Protein AF-A0A2X3K8B1-F1 (afdb_monomer_lite)

Foldseek 3Di:
DDDDDPPPPPFAWAWPDWDQDPVRDIDTDTDGDDPVVCVDVVVDDDDPVPDPDDPPDDPDADWAPWDWDWDDDDPDIDIDIDTDHDPDD

InterPro domains:
  IPR053171 Viral Tip Attachment Protein [PTHR36251] (2-83)
  IPR055383 Tip attachment protein J, Fn3-1 domain [PF24421] (52-84)

pLDDT: mean 70.58, std 13.46, range [41.38, 93.0]

Secondary structure (DSSP, 8-state):
---------S-SEEEEEEEE-TTS-EEEEEEEP-HHHHHHHHH-----TT---STT---PPPPEEEEEEEEEETTEEEEEEEEE--S--

Radius of gyration: 26.07 Å; chains: 1; bounding box: 58×43×54 Å

Structure (mmCIF, N/CA/C/O backbone):
data_AF-A0A2X3K8B1-F1
#
_entry.id   AF-A0A2X3K8B1-F1
#
loop_
_atom_site.group_PDB
_atom_site.id
_atom_site.type_symbol
_atom_site.label_atom_id
_atom_site.label_alt_id
_atom_site.label_comp_id
_atom_site.label_asym_id
_atom_site.label_entity_id
_atom_site.label_seq_id
_atom_site.pdbx_PDB_ins_code
_atom_site.Cartn_x
_atom_site.Cartn_y
_atom_site.Cartn_z
_atom_site.occupancy
_atom_site.B_iso_or_equiv
_atom_site.auth_seq_id
_atom_site.auth_comp_id
_atom_site.auth_asym_id
_atom_site.auth_atom_id
_atom_site.pdbx_PDB_model_num
ATOM 1 N N . MET A 1 1 ? 26.022 27.885 15.631 1.00 44.78 1 MET A N 1
ATOM 2 C CA . MET A 1 1 ? 26.346 26.763 14.723 1.00 44.78 1 MET A CA 1
ATOM 3 C C . MET A 1 1 ? 25.270 25.704 14.908 1.00 44.78 1 MET A C 1
ATOM 5 O O . MET A 1 1 ? 25.219 25.102 15.970 1.00 44.78 1 MET A O 1
ATOM 9 N N . GLY A 1 2 ? 24.334 25.588 13.962 1.00 50.44 2 GLY A N 1
ATOM 10 C CA . GLY A 1 2 ?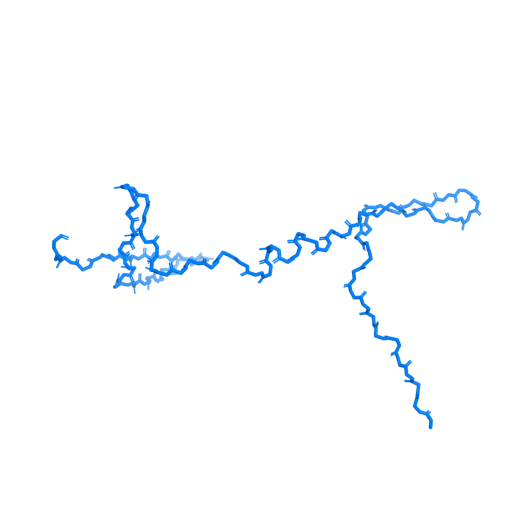 23.190 24.676 14.072 1.00 50.44 2 GLY A CA 1
ATOM 11 C C . GLY A 1 2 ? 23.576 23.244 13.706 1.00 50.44 2 GLY A C 1
ATOM 12 O O . GLY A 1 2 ? 24.228 23.027 12.686 1.00 50.44 2 GLY A O 1
ATOM 13 N N . LEU A 1 3 ? 23.178 22.276 14.535 1.00 47.66 3 LEU A N 1
ATOM 14 C CA . LEU A 1 3 ? 23.279 20.851 14.226 1.00 47.66 3 LEU A CA 1
ATOM 15 C C . LEU A 1 3 ? 22.416 20.553 12.997 1.00 47.66 3 LEU A C 1
ATOM 17 O O . LEU A 1 3 ? 21.189 20.621 13.045 1.00 47.66 3 LEU A O 1
ATOM 21 N N . LYS A 1 4 ? 23.073 20.252 11.876 1.00 57.44 4 LYS A N 1
ATOM 22 C CA . LYS A 1 4 ? 22.410 19.827 10.647 1.00 57.44 4 LYS A CA 1
ATOM 23 C C . LYS A 1 4 ? 21.938 18.390 10.854 1.00 57.44 4 LYS A C 1
ATOM 25 O O . LYS A 1 4 ? 22.735 17.459 10.782 1.00 57.44 4 LYS A O 1
ATOM 30 N N . LEU A 1 5 ? 20.653 18.231 11.164 1.00 59.56 5 LEU A N 1
ATOM 31 C CA . LEU A 1 5 ? 20.010 1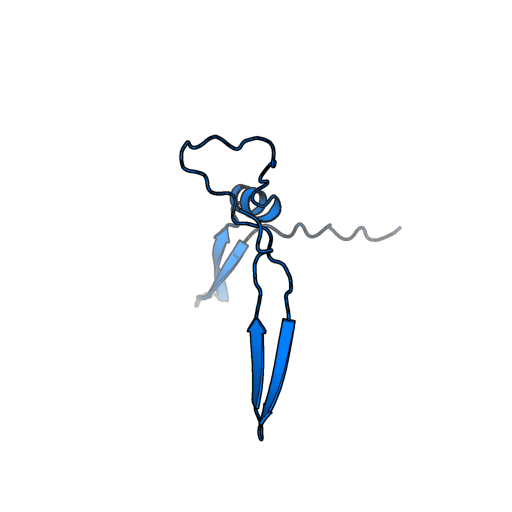6.922 11.237 1.00 59.56 5 LEU A CA 1
ATOM 32 C C . LEU A 1 5 ? 20.153 16.242 9.866 1.00 59.56 5 LEU A C 1
ATOM 34 O O . LEU A 1 5 ? 19.834 16.876 8.852 1.00 59.56 5 LEU A O 1
ATOM 38 N N . PRO A 1 6 ? 20.660 14.999 9.792 1.00 58.84 6 PRO A N 1
ATOM 39 C CA . PRO A 1 6 ? 20.682 14.277 8.532 1.00 58.84 6 PRO A CA 1
ATOM 40 C C . PRO A 1 6 ? 19.240 14.160 8.038 1.00 58.84 6 PRO A C 1
ATOM 42 O O . PRO A 1 6 ? 18.349 13.758 8.785 1.00 58.84 6 PRO A O 1
ATOM 45 N N . THR A 1 7 ? 18.990 14.547 6.788 1.00 63.25 7 THR A N 1
ATOM 46 C CA . THR A 1 7 ? 17.694 14.304 6.162 1.00 63.25 7 THR A CA 1
ATOM 47 C C . THR A 1 7 ? 17.524 12.795 6.046 1.00 63.25 7 THR A C 1
ATOM 49 O O . THR A 1 7 ? 18.193 12.133 5.252 1.00 63.25 7 THR A O 1
ATOM 52 N N . LEU A 1 8 ? 16.665 12.240 6.900 1.00 54.44 8 LEU A N 1
ATOM 53 C CA . LEU A 1 8 ? 16.317 10.828 6.896 1.00 54.44 8 LEU A CA 1
ATOM 54 C C . LEU A 1 8 ? 15.633 10.523 5.557 1.00 54.44 8 LEU A C 1
ATOM 56 O O . LEU A 1 8 ? 14.456 10.825 5.370 1.00 54.44 8 LEU A O 1
ATOM 60 N N . ARG A 1 9 ? 16.368 9.964 4.591 1.00 56.12 9 ARG A N 1
ATOM 61 C CA . ARG A 1 9 ? 15.748 9.442 3.371 1.00 56.12 9 ARG A CA 1
ATOM 62 C C . ARG A 1 9 ? 14.956 8.197 3.764 1.00 56.12 9 ARG A C 1
ATOM 64 O O . ARG A 1 9 ? 15.543 7.146 4.009 1.00 56.12 9 ARG A O 1
ATOM 71 N N . GLN A 1 10 ? 13.630 8.310 3.839 1.00 59.09 10 GLN A N 1
ATOM 72 C CA . GLN A 1 10 ? 12.746 7.146 3.847 1.00 59.09 10 GLN A CA 1
ATOM 73 C C . GLN A 1 10 ? 13.016 6.364 2.562 1.00 59.09 10 GLN A C 1
ATOM 75 O O . GLN A 1 10 ? 12.637 6.848 1.505 1.00 59.09 10 GLN A O 1
ATOM 80 N N . ARG A 1 11 ? 13.752 5.248 2.643 1.00 62.41 11 ARG A N 1
ATOM 81 C CA . ARG A 1 11 ? 13.906 4.193 1.614 1.00 62.41 11 ARG A CA 1
ATOM 82 C C . ARG A 1 11 ? 15.174 3.403 1.882 1.00 62.41 11 ARG A C 1
ATOM 84 O O . ARG A 1 11 ? 16.168 3.597 1.191 1.00 62.41 11 ARG A O 1
ATOM 91 N N . LEU A 1 12 ? 15.159 2.502 2.857 1.00 64.75 12 LEU A N 1
ATOM 92 C CA . LEU A 1 12 ? 16.196 1.472 2.856 1.00 64.75 12 LEU A CA 1
ATOM 93 C C . LEU A 1 12 ? 15.581 0.083 2.967 1.00 64.75 12 LEU A C 1
ATOM 95 O O . LEU A 1 12 ? 15.638 -0.643 1.982 1.00 64.75 12 LEU A O 1
ATOM 99 N N . PHE A 1 13 ? 14.890 -0.283 4.043 1.00 64.50 13 PHE A N 1
ATOM 100 C CA . PHE A 1 13 ? 1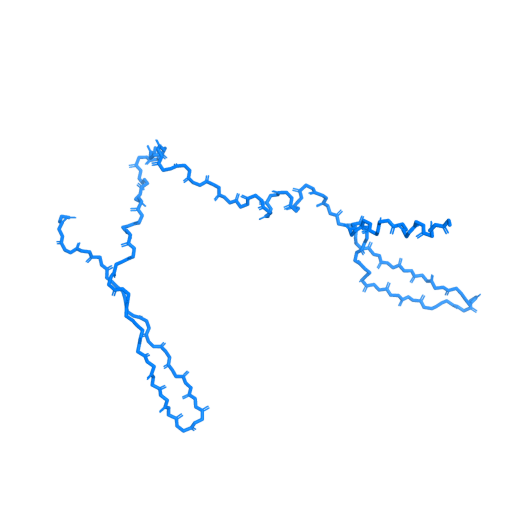4.293 -1.620 4.122 1.00 64.50 13 PHE A CA 1
ATOM 101 C C . PHE A 1 13 ? 13.061 -1.631 5.029 1.00 64.50 13 PHE A C 1
ATOM 103 O O . PHE A 1 13 ? 12.987 -0.854 5.980 1.00 64.50 13 PHE A O 1
ATOM 110 N N . ARG A 1 14 ? 12.099 -2.520 4.755 1.00 73.25 14 ARG A N 1
ATOM 111 C CA . ARG A 1 14 ? 11.085 -2.902 5.750 1.00 73.25 14 ARG A CA 1
ATOM 112 C C . ARG A 1 14 ? 11.571 -4.171 6.438 1.00 73.25 14 ARG A C 1
ATOM 114 O O . ARG A 1 14 ? 11.749 -5.194 5.778 1.00 73.25 14 ARG A O 1
ATOM 121 N N . CYS A 1 15 ? 11.829 -4.093 7.740 1.00 76.06 15 CYS A N 1
ATOM 122 C CA . CYS A 1 15 ? 12.213 -5.257 8.534 1.00 76.06 15 CYS A CA 1
ATOM 123 C C . CYS A 1 15 ? 11.052 -6.256 8.560 1.00 7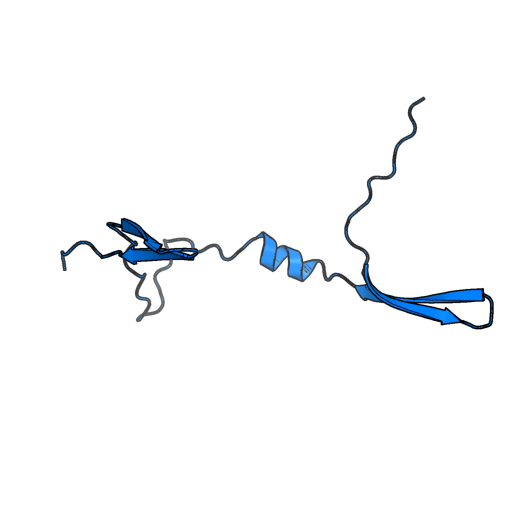6.06 15 CYS A C 1
ATOM 125 O O . CYS A 1 15 ? 9.918 -5.872 8.839 1.00 76.06 15 CYS A O 1
ATOM 127 N N . VAL A 1 16 ? 11.338 -7.521 8.257 1.00 85.00 16 VAL A N 1
ATOM 128 C CA . VAL A 1 16 ? 10.343 -8.607 8.256 1.00 85.00 16 VAL A CA 1
ATOM 129 C C . VAL A 1 16 ? 10.570 -9.548 9.433 1.00 85.00 16 VAL A C 1
ATOM 131 O O . VAL A 1 16 ? 9.616 -10.110 9.962 1.00 85.00 16 VAL A O 1
ATOM 134 N N . SER A 1 17 ? 11.814 -9.690 9.892 1.00 86.56 17 SER A N 1
ATOM 135 C CA . SER A 1 17 ? 12.115 -10.424 11.117 1.00 86.56 17 SER A CA 1
ATOM 136 C C . SER A 1 17 ? 13.370 -9.903 11.805 1.00 86.56 17 SER A C 1
ATOM 138 O O . SER A 1 17 ? 14.289 -9.374 11.171 1.00 86.56 17 SER A O 1
ATOM 140 N N . VAL A 1 18 ? 13.393 -10.082 13.123 1.00 88.06 18 VAL A N 1
ATOM 141 C CA . VAL A 1 18 ? 14.562 -9.879 13.976 1.00 88.06 18 VAL A CA 1
ATOM 142 C C . VAL A 1 18 ? 14.760 -11.165 14.766 1.00 88.06 18 VAL A C 1
ATOM 144 O O . VAL A 1 18 ? 13.801 -11.707 15.314 1.00 88.06 18 VAL A O 1
ATOM 147 N N . ARG A 1 19 ? 15.990 -11.670 14.787 1.00 93.00 19 ARG A N 1
ATOM 148 C CA . ARG A 1 19 ? 16.400 -12.837 15.566 1.00 93.00 19 ARG A CA 1
ATOM 149 C C . ARG A 1 19 ? 17.534 -12.430 16.491 1.00 93.00 19 ARG A C 1
ATOM 151 O O . ARG A 1 19 ? 18.485 -11.795 16.048 1.00 93.00 19 ARG A O 1
ATOM 158 N N . GLU A 1 20 ? 17.428 -12.829 17.745 1.00 92.88 20 GLU A N 1
ATOM 159 C CA . GLU A 1 20 ? 18.513 -12.755 18.716 1.00 92.88 20 GLU A CA 1
ATOM 160 C C . GLU A 1 20 ? 19.383 -14.010 18.603 1.00 92.88 20 GLU A C 1
ATOM 162 O O . GLU A 1 20 ? 18.860 -15.118 18.459 1.00 92.88 20 GLU A O 1
ATOM 167 N N . ASN A 1 21 ? 20.699 -13.827 18.602 1.00 88.12 21 ASN A N 1
ATOM 168 C CA . ASN A 1 21 ? 21.675 -14.908 18.568 1.00 88.12 21 ASN A CA 1
ATOM 169 C C . ASN A 1 21 ? 22.307 -15.085 19.960 1.00 88.12 21 ASN A C 1
ATOM 171 O O . ASN A 1 21 ? 22.393 -14.136 20.740 1.00 88.12 21 ASN A O 1
ATOM 175 N N . ASP A 1 22 ? 22.825 -16.282 20.242 1.00 92.69 22 ASP A N 1
ATOM 176 C CA . ASP A 1 22 ? 23.442 -16.621 21.539 1.00 92.69 22 ASP A CA 1
ATOM 177 C C . ASP A 1 22 ? 24.751 -15.853 21.824 1.00 92.69 22 ASP A C 1
ATOM 179 O O . ASP A 1 22 ? 25.252 -15.853 22.947 1.00 92.69 22 ASP A O 1
ATOM 183 N N . ASP A 1 23 ? 25.312 -15.182 20.815 1.00 90.06 23 ASP A N 1
ATOM 184 C CA . ASP A 1 23 ? 26.522 -14.358 20.907 1.00 90.06 23 ASP A CA 1
ATOM 185 C C . ASP A 1 23 ? 26.238 -12.887 21.276 1.00 90.06 23 ASP A C 1
ATOM 187 O O . ASP A 1 23 ? 27.145 -12.052 21.258 1.00 90.06 23 ASP A O 1
ATOM 191 N N . GLY A 1 24 ? 24.987 -12.559 21.615 1.00 86.62 24 GLY A N 1
ATOM 192 C CA . GLY A 1 24 ? 24.566 -11.206 21.978 1.00 86.62 24 GLY A CA 1
ATOM 193 C C . GLY A 1 24 ? 24.387 -10.269 20.782 1.00 86.62 24 GLY A C 1
ATOM 194 O O . GLY A 1 24 ? 24.270 -9.055 20.963 1.00 86.62 24 GLY A O 1
ATOM 195 N N . THR A 1 25 ? 24.373 -10.804 19.558 1.00 90.50 25 THR A N 1
ATOM 196 C CA . THR A 1 25 ? 24.075 -10.043 18.342 1.00 90.50 25 THR A CA 1
ATOM 197 C C . THR A 1 25 ? 22.641 -10.268 17.867 1.00 90.50 25 THR A C 1
ATOM 199 O O . THR A 1 25 ? 21.995 -11.265 18.189 1.00 90.50 25 THR A O 1
ATOM 202 N N . TYR A 1 26 ? 22.141 -9.339 17.051 1.00 84.94 26 TYR A N 1
ATOM 203 C CA . TYR A 1 26 ? 20.829 -9.447 16.421 1.00 84.94 26 TYR A CA 1
ATOM 204 C C . TYR A 1 26 ? 20.979 -9.567 14.908 1.00 84.94 26 TYR A C 1
ATOM 206 O O . TYR A 1 26 ? 21.620 -8.737 14.262 1.00 84.94 26 TYR A O 1
ATOM 214 N N . ALA A 1 27 ? 20.339 -10.580 14.331 1.00 89.38 27 ALA A N 1
ATOM 215 C CA . ALA A 1 27 ? 20.183 -10.720 12.893 1.00 89.38 27 ALA A CA 1
ATOM 216 C C . ALA A 1 27 ? 18.858 -10.087 12.452 1.00 89.38 27 ALA A C 1
ATOM 218 O O . ALA A 1 27 ? 17.792 -10.412 12.976 1.00 89.38 27 ALA A O 1
ATOM 219 N N . VAL A 1 28 ? 18.913 -9.205 11.453 1.00 86.44 28 VAL A N 1
ATOM 220 C CA . VAL A 1 28 ? 17.733 -8.544 10.881 1.00 86.44 28 VAL A CA 1
ATOM 221 C C . VAL A 1 28 ? 17.552 -9.009 9.441 1.00 86.44 28 VAL A C 1
ATOM 223 O O . VAL A 1 28 ? 18.443 -8.827 8.615 1.00 86.44 28 VAL A O 1
ATOM 226 N N . THR A 1 29 ? 16.387 -9.581 9.126 1.00 85.62 29 THR A N 1
ATOM 227 C CA . THR A 1 29 ? 15.987 -9.855 7.738 1.00 85.62 29 THR A CA 1
ATOM 228 C C . THR A 1 29 ? 15.048 -8.754 7.282 1.00 85.62 29 THR A C 1
ATOM 230 O O . THR A 1 29 ? 14.010 -8.510 7.906 1.00 85.62 29 THR A O 1
ATOM 233 N N . ALA A 1 30 ? 15.391 -8.082 6.188 1.00 80.38 30 ALA A N 1
ATOM 234 C CA . ALA A 1 30 ? 14.623 -6.950 5.702 1.00 80.38 30 ALA A CA 1
ATOM 235 C C . ALA A 1 30 ? 14.445 -7.012 4.183 1.00 80.38 30 ALA A C 1
ATOM 237 O O . ALA A 1 30 ? 15.341 -7.429 3.452 1.00 80.38 30 ALA A O 1
ATOM 238 N N . VAL A 1 31 ? 13.267 -6.605 3.713 1.00 81.31 31 VAL A N 1
ATOM 239 C CA . VAL A 1 31 ? 12.954 -6.534 2.283 1.00 81.31 31 VAL A CA 1
ATOM 240 C C . VAL A 1 31 ? 13.334 -5.154 1.775 1.00 81.31 31 VAL A C 1
ATOM 242 O O . VAL A 1 31 ? 12.943 -4.137 2.362 1.00 81.31 31 VAL A O 1
ATOM 245 N N . GLN A 1 32 ? 14.101 -5.123 0.685 1.00 74.56 32 GLN A N 1
ATOM 246 C CA . GLN A 1 32 ? 14.465 -3.876 0.031 1.00 74.56 32 GLN A CA 1
ATOM 247 C C . GLN A 1 32 ? 13.238 -3.276 -0.641 1.00 74.56 32 GLN A C 1
ATOM 249 O O . GLN A 1 32 ? 12.509 -3.946 -1.374 1.00 74.56 32 GLN A O 1
ATOM 254 N N . HIS A 1 33 ? 13.020 -1.993 -0.392 1.00 68.19 33 HIS A N 1
ATOM 255 C CA . HIS A 1 33 ? 12.036 -1.249 -1.151 1.00 68.19 33 HIS A CA 1
ATOM 256 C C . HIS A 1 33 ? 12.548 -1.035 -2.588 1.00 68.19 33 HIS A C 1
ATOM 258 O O . HIS A 1 33 ? 13.673 -0.572 -2.750 1.00 68.19 33 HIS A O 1
ATOM 264 N N . VAL A 1 34 ? 11.737 -1.345 -3.609 1.00 65.00 34 VAL A N 1
ATOM 265 C CA . VAL A 1 34 ? 12.081 -1.178 -5.037 1.00 65.00 34 VAL A CA 1
ATOM 266 C C . VAL A 1 34 ? 11.616 0.209 -5.507 1.00 65.00 34 VAL A C 1
ATOM 268 O O . VAL A 1 34 ? 10.405 0.427 -5.623 1.00 65.00 34 VAL A O 1
ATOM 271 N N . PRO A 1 35 ? 12.533 1.164 -5.750 1.00 61.88 35 PRO A N 1
ATOM 272 C CA . PRO A 1 35 ? 12.208 2.540 -6.130 1.00 61.88 35 PRO A CA 1
ATOM 273 C C . PRO A 1 35 ? 11.282 2.667 -7.343 1.00 61.88 35 PRO A C 1
ATOM 275 O O . PRO A 1 35 ? 10.443 3.564 -7.387 1.00 61.88 35 PRO A O 1
ATOM 278 N N . GLU A 1 36 ? 11.425 1.761 -8.308 1.00 61.19 36 GLU A N 1
ATOM 279 C CA . GLU A 1 36 ? 10.689 1.747 -9.570 1.00 61.19 36 GLU A CA 1
ATOM 280 C C . GLU A 1 36 ? 9.198 1.435 -9.364 1.00 61.19 36 GLU A C 1
ATOM 282 O O . GLU A 1 36 ? 8.355 1.931 -10.107 1.00 61.19 36 GLU A O 1
ATOM 287 N N . LYS A 1 37 ? 8.848 0.660 -8.326 1.00 60.66 37 LYS A N 1
ATOM 288 C CA . LYS A 1 37 ? 7.453 0.314 -8.011 1.00 60.66 37 LYS A CA 1
ATOM 289 C C . LYS A 1 37 ? 6.694 1.486 -7.389 1.00 60.66 37 LYS A C 1
ATOM 291 O O . LYS A 1 37 ? 5.523 1.670 -7.701 1.00 60.66 37 LYS A O 1
ATOM 296 N N . GLU A 1 38 ? 7.354 2.273 -6.539 1.00 55.66 38 GLU A N 1
ATOM 297 C CA . GLU A 1 38 ? 6.777 3.510 -5.988 1.00 55.66 38 GLU A CA 1
ATOM 298 C C . GLU A 1 38 ? 6.447 4.492 -7.108 1.00 55.66 38 GLU A C 1
ATOM 300 O O . GLU A 1 38 ? 5.330 4.970 -7.153 1.00 55.66 38 GLU A O 1
ATOM 305 N N . ALA A 1 39 ? 7.334 4.691 -8.091 1.00 57.84 39 ALA A N 1
ATOM 306 C CA . ALA A 1 39 ? 7.058 5.601 -9.205 1.00 57.84 39 ALA A CA 1
ATOM 307 C C . ALA A 1 39 ? 5.842 5.181 -10.057 1.00 57.84 39 ALA A C 1
ATOM 309 O O . ALA A 1 39 ? 5.140 6.039 -10.582 1.00 57.84 39 ALA A O 1
ATOM 310 N N . ILE A 1 40 ? 5.569 3.880 -10.198 1.00 59.34 40 ILE A N 1
ATOM 311 C CA . ILE A 1 40 ? 4.373 3.378 -10.901 1.00 59.34 40 ILE A CA 1
ATOM 312 C C . ILE A 1 40 ? 3.100 3.623 -10.072 1.00 59.34 40 ILE A C 1
ATOM 314 O O . ILE A 1 40 ? 2.052 3.936 -10.630 1.00 59.34 40 ILE A O 1
ATOM 318 N N . VAL A 1 41 ? 3.185 3.483 -8.746 1.00 58.16 41 VAL A N 1
ATOM 319 C CA . VAL A 1 41 ? 2.057 3.695 -7.824 1.00 58.16 41 VAL A CA 1
ATOM 320 C C . VAL A 1 41 ? 1.779 5.191 -7.611 1.00 58.16 41 VAL A C 1
ATOM 322 O O . VAL A 1 41 ? 0.619 5.591 -7.637 1.00 58.16 41 VAL A O 1
ATOM 325 N N . ASP A 1 42 ? 2.823 6.008 -7.462 1.00 59.91 42 ASP A N 1
ATOM 326 C CA . ASP A 1 42 ? 2.759 7.452 -7.198 1.00 59.91 42 ASP A CA 1
ATOM 327 C C . ASP A 1 42 ? 2.279 8.244 -8.418 1.00 59.91 42 ASP A C 1
ATOM 329 O O . ASP A 1 42 ? 1.555 9.226 -8.267 1.00 59.91 42 ASP A O 1
ATOM 333 N N . ASN A 1 43 ? 2.654 7.826 -9.632 1.00 65.38 43 ASN A N 1
ATOM 334 C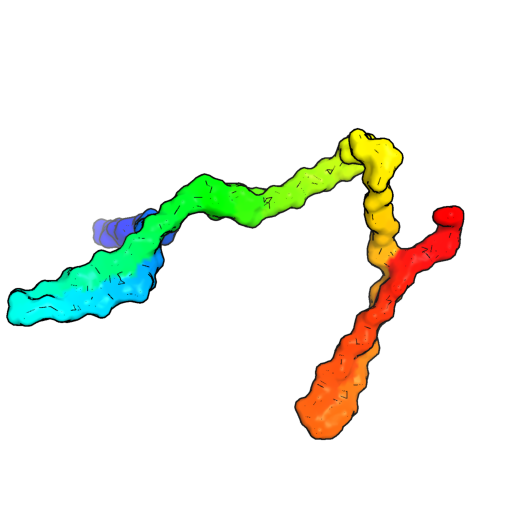 CA . ASN A 1 43 ? 2.198 8.499 -10.851 1.00 65.38 43 ASN A CA 1
ATOM 335 C C . ASN A 1 43 ? 0.744 8.160 -11.213 1.00 65.38 43 ASN A C 1
ATOM 337 O O . ASN A 1 43 ? 0.120 8.911 -11.961 1.00 65.38 43 ASN A O 1
ATOM 341 N N . GLY A 1 44 ? 0.195 7.059 -10.687 1.00 63.00 44 GLY A N 1
ATOM 342 C CA . GLY A 1 44 ? -1.124 6.568 -11.076 1.00 63.00 44 GLY A CA 1
ATOM 343 C C . GLY A 1 44 ? -1.236 6.270 -12.581 1.00 63.00 44 GLY A C 1
ATOM 344 O O . GLY A 1 44 ? -0.306 6.460 -13.364 1.00 63.00 44 GLY A O 1
ATOM 345 N N . ALA A 1 45 ? -2.394 5.772 -13.013 1.00 63.41 45 ALA A N 1
ATOM 346 C CA . ALA A 1 45 ? -2.709 5.711 -14.437 1.00 63.41 45 ALA A CA 1
ATOM 347 C C . ALA A 1 45 ? -3.257 7.076 -14.878 1.00 63.41 45 ALA A C 1
ATOM 349 O O . ALA A 1 45 ? -4.295 7.512 -14.375 1.00 63.41 45 ALA A O 1
ATOM 350 N N . HIS A 1 46 ? -2.575 7.745 -15.809 1.00 64.50 46 HIS A N 1
ATOM 351 C CA . HIS A 1 46 ? -3.120 8.922 -16.482 1.00 64.50 46 HIS A CA 1
ATOM 352 C C . HIS A 1 46 ? -3.854 8.470 -17.745 1.00 64.50 46 HIS A C 1
ATOM 354 O O . HIS A 1 46 ? -3.236 7.967 -18.682 1.00 64.50 46 HIS A O 1
ATOM 360 N N . PHE A 1 47 ? -5.179 8.599 -17.749 1.00 63.06 47 PHE A N 1
ATOM 361 C CA . PHE A 1 47 ? -5.997 8.365 -18.934 1.00 63.06 47 PHE A CA 1
ATOM 362 C C . PHE A 1 47 ? -6.213 9.716 -19.616 1.00 63.06 47 PHE A C 1
ATOM 364 O O . PHE A 1 47 ? -7.142 10.440 -19.264 1.00 63.06 47 PHE A O 1
ATOM 371 N N . ASP A 1 48 ? -5.328 10.081 -20.547 1.00 65.38 48 ASP A N 1
ATOM 372 C CA . ASP A 1 48 ? -5.573 11.223 -21.429 1.00 65.38 48 ASP A CA 1
ATOM 373 C C . ASP A 1 48 ? -6.841 10.933 -22.241 1.00 65.38 48 ASP A C 1
ATOM 375 O O . ASP A 1 48 ? -6.917 9.951 -22.984 1.00 65.38 48 ASP A O 1
ATOM 379 N N . GLY A 1 49 ? -7.860 11.777 -22.068 1.00 55.91 49 GLY A N 1
ATOM 380 C CA . GLY A 1 49 ? -9.197 11.600 -22.644 1.00 55.91 49 GLY A CA 1
ATOM 381 C C . GLY A 1 49 ? -9.256 11.610 -24.177 1.00 55.91 49 GLY A C 1
ATOM 382 O O . GLY A 1 49 ? -10.321 11.359 -24.736 1.00 55.91 49 GLY A O 1
ATOM 383 N N . ASP A 1 50 ? -8.130 11.842 -24.852 1.00 56.25 50 ASP A N 1
ATOM 384 C CA . ASP A 1 50 ? -8.063 12.036 -26.302 1.00 56.25 50 ASP A CA 1
ATOM 385 C C . ASP A 1 50 ? -7.630 10.784 -27.084 1.00 56.25 50 ASP A C 1
ATOM 387 O O . ASP A 1 50 ? -7.564 10.815 -28.313 1.00 56.25 50 ASP A O 1
ATOM 391 N N . GLN A 1 51 ? -7.378 9.652 -26.418 1.00 55.00 51 GLN A N 1
ATOM 392 C CA . GLN A 1 51 ? -7.151 8.370 -27.098 1.00 55.00 51 GLN A CA 1
ATOM 393 C C . GLN A 1 51 ? -8.264 7.364 -26.801 1.00 55.00 51 GLN A C 1
ATOM 395 O O . GLN A 1 51 ? -8.055 6.314 -26.194 1.00 55.00 51 GLN A O 1
ATOM 400 N N . SER A 1 52 ? -9.464 7.649 -27.310 1.00 60.78 52 SER A N 1
ATOM 401 C CA . SER A 1 52 ? -10.391 6.566 -27.637 1.00 60.78 52 SER A CA 1
ATOM 402 C C . SER A 1 52 ? -9.853 5.830 -28.863 1.00 60.78 52 SER A C 1
ATOM 404 O O . SER A 1 52 ? -9.725 6.413 -29.940 1.00 60.78 52 SER A O 1
ATOM 406 N N . GLY A 1 53 ? -9.480 4.560 -28.703 1.00 54.25 53 GLY A N 1
ATOM 407 C CA . GLY A 1 53 ? -8.886 3.823 -29.814 1.00 54.25 53 GLY A CA 1
ATOM 408 C C . GLY A 1 53 ? -8.688 2.324 -29.645 1.00 54.25 53 GLY A C 1
ATOM 409 O O . GLY A 1 53 ? -7.916 1.751 -30.406 1.00 54.25 53 GLY A O 1
ATOM 410 N N . THR A 1 54 ? -9.373 1.648 -28.719 1.00 57.97 54 THR A N 1
ATOM 411 C CA . THR A 1 54 ? -9.742 0.256 -29.022 1.00 57.97 54 THR A CA 1
ATOM 412 C C . THR A 1 54 ? -11.137 0.310 -29.621 1.00 57.97 54 THR A C 1
ATOM 414 O O . THR A 1 54 ? -11.996 1.025 -29.115 1.00 57.97 54 THR A O 1
ATOM 417 N N . VAL A 1 55 ? -11.364 -0.408 -30.721 1.00 56.06 55 VAL A N 1
ATOM 418 C CA . VAL A 1 55 ? -12.630 -0.387 -31.485 1.00 56.06 55 VAL A CA 1
ATOM 419 C C . VAL A 1 55 ? -13.860 -0.729 -30.618 1.00 56.06 55 VAL A C 1
ATOM 421 O O . VAL A 1 55 ? -14.978 -0.402 -30.994 1.00 56.06 55 VAL A O 1
ATOM 424 N N . ASN A 1 56 ? -13.651 -1.303 -29.425 1.00 58.03 56 ASN A N 1
ATOM 425 C CA . ASN A 1 56 ? -14.684 -1.642 -28.442 1.00 58.03 56 ASN A CA 1
ATOM 426 C C . ASN A 1 56 ? -14.513 -0.911 -27.091 1.00 58.03 56 ASN A C 1
ATOM 428 O O . ASN A 1 56 ? -14.995 -1.387 -26.064 1.00 58.03 56 ASN A O 1
ATOM 432 N N . GLY A 1 57 ? -13.791 0.211 -27.057 1.00 56.34 57 GLY A N 1
ATOM 433 C CA . GLY A 1 57 ? -13.598 1.010 -25.851 1.00 56.34 57 GLY A CA 1
ATOM 434 C C . GLY A 1 57 ? -14.854 1.807 -25.521 1.00 56.34 57 GLY A C 1
ATOM 435 O O . GLY A 1 57 ? -15.027 2.918 -26.010 1.00 56.34 57 GLY A O 1
ATOM 436 N N . VAL A 1 58 ? -15.738 1.254 -24.693 1.00 57.62 58 VAL A N 1
ATOM 437 C CA . VAL A 1 58 ? -16.824 2.037 -24.098 1.00 57.62 58 VAL A CA 1
ATOM 438 C C . VAL A 1 58 ? -16.210 2.860 -22.973 1.00 57.62 58 VAL A C 1
ATOM 440 O O . VAL A 1 58 ? -15.904 2.317 -21.913 1.00 57.62 58 VAL A O 1
ATOM 443 N N . THR A 1 59 ? -16.012 4.161 -23.192 1.00 63.03 59 THR A N 1
ATOM 444 C CA . THR A 1 59 ? -15.825 5.092 -22.074 1.00 63.03 59 THR A CA 1
ATOM 445 C C . THR A 1 59 ? -17.095 5.013 -21.229 1.00 63.03 59 THR A C 1
ATOM 447 O O . THR A 1 59 ? -18.166 5.341 -21.750 1.00 63.03 59 THR A O 1
ATOM 450 N N . PRO A 1 60 ? -17.030 4.541 -19.968 1.00 58.16 60 PRO A N 1
ATOM 451 C CA . PRO A 1 60 ? -18.221 4.440 -19.143 1.00 58.16 60 PRO A CA 1
ATOM 452 C C . PRO A 1 60 ? -18.836 5.836 -19.013 1.00 58.16 60 PRO A C 1
ATOM 454 O O . PRO A 1 60 ? -18.095 6.790 -18.745 1.00 58.16 60 PRO A O 1
ATOM 457 N N . PRO A 1 61 ? -20.153 5.995 -19.223 1.00 65.31 61 PRO A N 1
ATOM 458 C CA . PRO A 1 61 ? -20.786 7.294 -19.074 1.00 65.31 61 PRO A CA 1
ATOM 459 C C . PRO A 1 61 ? -20.506 7.841 -17.675 1.00 65.31 61 PRO A C 1
ATOM 461 O O . PRO A 1 61 ? -20.478 7.092 -16.693 1.00 65.31 61 PRO A O 1
ATOM 464 N N . ALA A 1 62 ? -20.283 9.154 -17.590 1.00 73.94 62 ALA A N 1
ATOM 465 C CA . ALA A 1 62 ? -20.019 9.811 -16.319 1.00 73.94 62 ALA A CA 1
ATOM 466 C C . ALA A 1 62 ? -21.108 9.441 -15.298 1.00 73.94 62 ALA A C 1
ATOM 468 O O . ALA A 1 62 ? -22.300 9.402 -15.624 1.00 73.94 62 ALA A O 1
ATOM 469 N N . VAL A 1 63 ? -20.689 9.155 -14.064 1.00 74.06 63 VAL A N 1
ATOM 470 C CA . VAL A 1 63 ? -21.611 8.926 -12.950 1.00 74.06 63 VAL A CA 1
ATOM 471 C C . VAL A 1 63 ? -22.362 10.228 -12.700 1.00 74.06 63 VAL A C 1
ATOM 473 O O . VAL A 1 63 ? -21.752 11.254 -12.403 1.00 74.06 63 VAL A O 1
ATOM 476 N N . GLN A 1 64 ? -23.684 10.193 -12.837 1.00 77.81 64 GLN A N 1
ATOM 477 C CA . GLN A 1 64 ? -24.548 11.348 -12.630 1.00 77.81 64 GLN A CA 1
ATOM 478 C C . GLN A 1 64 ? -25.644 11.023 -11.618 1.00 77.81 64 GLN A C 1
ATOM 480 O O . GLN A 1 64 ? -25.957 9.860 -11.359 1.00 77.81 64 GLN A O 1
ATOM 485 N N . HIS A 1 65 ? -26.222 12.074 -11.032 1.00 80.31 65 HIS A N 1
ATOM 486 C CA . HIS A 1 65 ? -27.307 11.962 -10.052 1.00 80.31 65 HIS A CA 1
ATOM 487 C C . HIS A 1 65 ? -26.971 11.008 -8.894 1.00 80.31 65 HIS A C 1
ATOM 489 O O . HIS A 1 65 ? -27.789 10.179 -8.502 1.00 80.31 65 HIS A O 1
ATOM 495 N N . LEU A 1 66 ? -25.745 11.104 -8.367 1.00 80.44 66 LEU A N 1
ATOM 496 C CA . LEU A 1 66 ? -25.348 10.336 -7.195 1.00 80.44 66 LEU A CA 1
ATOM 497 C C . LEU A 1 66 ? -26.131 10.828 -5.974 1.00 80.44 66 LEU A C 1
ATOM 499 O O . LEU A 1 66 ? -25.981 11.971 -5.543 1.00 80.44 66 LEU A O 1
ATOM 503 N N . THR A 1 67 ? -26.927 9.939 -5.399 1.00 83.88 67 THR A N 1
ATOM 504 C CA . THR A 1 67 ? -27.636 10.142 -4.138 1.00 83.88 67 THR A CA 1
ATOM 505 C C . THR A 1 67 ? -27.209 9.065 -3.155 1.00 83.88 67 THR A C 1
ATOM 507 O O . THR A 1 67 ? -27.173 7.886 -3.509 1.00 83.88 67 THR A O 1
ATOM 510 N N . ALA A 1 68 ? -26.901 9.456 -1.923 1.00 85.50 68 ALA A N 1
ATOM 511 C CA . ALA A 1 68 ? -26.609 8.531 -0.839 1.00 85.50 68 ALA A CA 1
ATOM 512 C C . ALA A 1 68 ? -27.654 8.711 0.261 1.00 85.50 68 ALA A C 1
ATOM 514 O O . ALA A 1 68 ? -27.834 9.814 0.774 1.00 85.50 68 ALA A O 1
ATOM 515 N N . GLU A 1 69 ? -28.334 7.628 0.615 1.00 88.31 69 GLU A N 1
ATOM 516 C CA . GLU A 1 69 ? -29.302 7.592 1.706 1.00 88.31 69 GLU A CA 1
ATOM 517 C C . GLU A 1 69 ? -28.695 6.823 2.875 1.00 88.31 69 GLU A C 1
ATOM 519 O O . GLU A 1 69 ? -28.160 5.727 2.695 1.00 88.31 69 GLU A O 1
ATOM 524 N N . VAL A 1 70 ? -28.753 7.403 4.074 1.00 84.50 70 VAL A N 1
ATOM 525 C CA . VAL A 1 70 ? -28.226 6.785 5.294 1.00 84.50 70 VAL A CA 1
ATOM 526 C C . VAL A 1 70 ? -29.398 6.347 6.157 1.00 84.50 70 VAL A C 1
ATOM 528 O O . VAL A 1 70 ? -30.190 7.177 6.596 1.00 84.50 70 VAL A O 1
ATOM 531 N N . THR A 1 71 ? -29.489 5.047 6.418 1.00 86.50 71 THR A N 1
ATOM 532 C CA . THR A 1 71 ? -30.436 4.477 7.377 1.00 86.50 71 THR A CA 1
ATOM 533 C C . THR A 1 71 ? -29.665 4.074 8.623 1.00 86.50 71 THR A C 1
ATOM 535 O O . THR A 1 71 ? -28.750 3.259 8.549 1.00 86.50 71 THR A O 1
ATOM 538 N N . ALA A 1 72 ? -30.011 4.662 9.764 1.00 80.56 72 ALA A N 1
ATOM 539 C CA . ALA A 1 72 ? -29.503 4.231 11.058 1.00 80.56 72 ALA A CA 1
ATOM 540 C C . ALA A 1 72 ? -30.564 3.339 11.709 1.00 80.56 72 ALA A C 1
ATOM 542 O O . ALA A 1 72 ? -31.653 3.822 12.018 1.00 80.56 72 ALA A O 1
ATOM 543 N N . ASP A 1 73 ? -30.254 2.060 11.901 1.00 73.62 73 ASP A N 1
ATOM 544 C CA . ASP A 1 73 ? -31.035 1.157 12.753 1.00 73.62 73 ASP A CA 1
ATOM 545 C C . ASP A 1 73 ? -30.190 0.794 13.981 1.00 73.62 73 ASP A C 1
ATOM 547 O O . ASP A 1 73 ? -28.980 0.986 13.962 1.00 73.62 73 ASP A O 1
ATOM 551 N N . SER A 1 74 ? -30.805 0.362 15.080 1.00 68.56 74 SER A N 1
ATOM 552 C CA . SER A 1 74 ? -30.249 0.310 16.442 1.00 68.56 74 SER A CA 1
ATOM 553 C C . SER A 1 74 ? -28.837 -0.307 16.573 1.00 68.56 74 SER A C 1
ATOM 555 O O . SER A 1 74 ? -28.684 -1.456 16.982 1.00 68.56 74 SER A O 1
ATOM 557 N N . GLY A 1 75 ? -27.800 0.492 16.293 1.00 78.81 75 GLY A N 1
ATOM 558 C CA . GLY A 1 75 ? -26.382 0.129 16.381 1.00 78.81 75 GLY A CA 1
ATOM 559 C C . GLY A 1 75 ? -25.6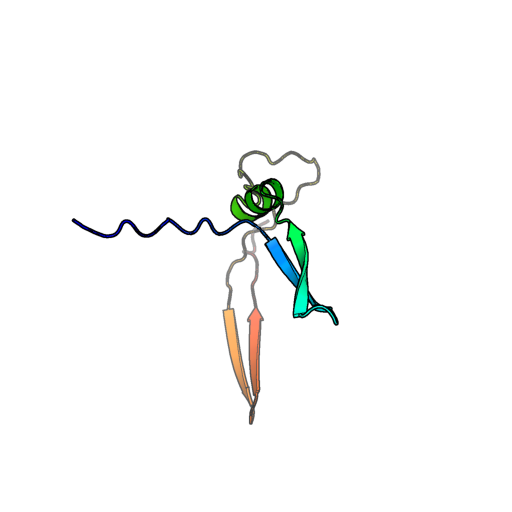15 0.085 15.051 1.00 78.81 75 GLY A C 1
ATOM 560 O O . GLY A 1 75 ? -24.388 0.019 15.089 1.00 78.81 75 GLY A O 1
ATOM 561 N N . GLU A 1 76 ? -26.284 0.175 13.898 1.00 81.12 76 GLU A N 1
ATOM 562 C CA . GLU A 1 76 ? -25.667 0.087 12.570 1.00 81.12 76 GLU A CA 1
ATOM 563 C C . GLU A 1 76 ? -26.102 1.233 11.645 1.00 81.12 76 GLU A C 1
ATOM 565 O O . GLU A 1 76 ? -27.260 1.647 11.612 1.00 81.12 76 GLU A O 1
ATOM 570 N N . TYR A 1 77 ? -25.153 1.734 10.853 1.00 84.81 77 TYR A N 1
ATOM 571 C CA . TYR A 1 77 ? -25.419 2.694 9.786 1.00 84.81 77 TYR A CA 1
ATOM 572 C C . TYR A 1 77 ? -25.325 1.974 8.446 1.00 84.81 77 TYR A C 1
ATOM 574 O O . TYR A 1 77 ? -24.255 1.510 8.053 1.00 84.81 77 TYR A O 1
ATOM 582 N N . GLN A 1 78 ? -26.438 1.908 7.731 1.00 85.75 78 GLN A N 1
ATOM 583 C CA . GLN A 1 78 ? -26.490 1.439 6.355 1.00 85.75 78 GLN A CA 1
ATOM 584 C C . GLN A 1 78 ? -26.474 2.642 5.417 1.00 85.75 78 GLN A C 1
ATOM 586 O O . GLN A 1 78 ? -27.199 3.612 5.629 1.00 85.75 78 GLN A O 1
ATOM 591 N N . VAL A 1 79 ? -25.651 2.581 4.372 1.00 88.44 79 VAL A N 1
ATOM 592 C CA . VAL A 1 79 ? -25.595 3.614 3.332 1.00 88.44 79 VAL A CA 1
ATOM 593 C C . VAL A 1 79 ? -25.960 2.983 1.997 1.00 88.44 79 VAL A C 1
ATOM 595 O O . VAL A 1 79 ? -25.260 2.089 1.523 1.00 88.44 79 VAL A O 1
ATOM 598 N N . LEU A 1 80 ? -27.040 3.461 1.380 1.00 87.00 80 LEU A N 1
ATOM 599 C CA . LEU A 1 80 ? -27.444 3.083 0.031 1.00 87.00 80 LEU A CA 1
ATOM 600 C C . LEU A 1 80 ? -27.054 4.199 -0.939 1.00 87.00 80 LEU A C 1
ATOM 602 O O . LEU A 1 80 ? -27.655 5.272 -0.939 1.00 87.00 80 LEU A O 1
ATOM 606 N N . ALA A 1 81 ? -26.056 3.938 -1.781 1.00 87.25 81 ALA A N 1
ATOM 607 C CA . ALA A 1 81 ? -25.702 4.824 -2.883 1.00 87.25 81 ALA A CA 1
ATOM 608 C C . ALA A 1 81 ? -26.453 4.405 -4.154 1.00 87.25 81 ALA A C 1
ATOM 610 O O . ALA A 1 81 ? -26.364 3.256 -4.586 1.00 87.25 81 ALA A O 1
ATOM 611 N N . ARG A 1 82 ? -27.172 5.346 -4.765 1.00 86.62 82 ARG A N 1
ATOM 612 C CA . ARG A 1 82 ? -27.809 5.198 -6.078 1.00 86.62 82 ARG A CA 1
ATOM 613 C C . ARG A 1 82 ? -27.219 6.236 -7.016 1.00 86.62 82 ARG A C 1
ATOM 615 O O . ARG A 1 82 ? -27.080 7.396 -6.645 1.00 86.62 82 ARG A O 1
ATOM 622 N N . TRP A 1 83 ? -26.877 5.824 -8.225 1.00 85.19 83 TRP A N 1
ATOM 623 C CA . TRP A 1 83 ? -26.471 6.725 -9.295 1.00 85.19 83 TRP A CA 1
ATOM 624 C C . TRP A 1 83 ? -27.064 6.231 -10.607 1.00 85.19 83 TRP A C 1
ATOM 626 O O . TRP A 1 83 ? -27.376 5.047 -10.752 1.00 85.19 83 TRP A O 1
ATOM 636 N N . GLY A 1 84 ? -27.243 7.149 -11.546 1.00 78.69 84 GLY A N 1
ATOM 637 C CA . GLY A 1 84 ? -27.751 6.848 -12.874 1.00 78.69 84 GLY A CA 1
ATOM 638 C C . GLY A 1 84 ? -26.876 7.459 -13.957 1.00 78.69 84 GLY A C 1
ATOM 639 O O . GLY A 1 84 ? -25.818 8.039 -13.700 1.00 78.69 84 GLY A O 1
ATOM 640 N N . HIS A 1 85 ? -27.365 7.352 -15.181 1.00 67.75 85 HIS A N 1
ATOM 641 C CA . HIS A 1 85 ? -26.849 8.067 -16.339 1.00 67.75 85 HIS A CA 1
ATOM 642 C C . HIS A 1 85 ? -27.987 8.937 -16.887 1.00 67.75 85 HIS A C 1
ATOM 644 O O . HIS A 1 85 ? -29.157 8.613 -16.676 1.00 67.75 85 HIS A O 1
ATOM 650 N N . THR A 1 86 ? -27.681 10.073 -17.516 1.00 60.84 86 THR A N 1
ATOM 651 C CA . THR A 1 86 ? -28.711 10.893 -18.173 1.00 60.84 86 THR A CA 1
ATOM 652 C C . THR A 1 86 ? -29.358 10.064 -19.279 1.00 60.84 86 THR A C 1
ATOM 654 O O . THR A 1 86 ? -28.650 9.521 -20.122 1.00 60.84 86 THR A O 1
ATOM 657 N N . GLU A 1 87 ? -30.687 9.956 -19.292 1.00 59.47 87 GLU A N 1
ATOM 658 C CA . GLU A 1 87 ? -31.399 9.395 -20.441 1.00 59.47 87 GLU A CA 1
ATOM 659 C C . GLU A 1 87 ? -31.200 10.323 -21.646 1.00 59.47 87 GLU A C 1
ATOM 661 O O . GLU A 1 87 ? -31.625 11.480 -21.626 1.00 59.47 87 GLU A O 1
ATOM 666 N N . GLY A 1 88 ? -30.532 9.828 -22.688 1.00 54.25 88 GLY A N 1
ATOM 667 C CA . GLY A 1 88 ? -30.330 10.581 -23.921 1.00 54.25 88 GLY A CA 1
ATOM 668 C C . GLY A 1 88 ? -29.338 9.927 -24.879 1.00 54.25 88 GLY A C 1
ATOM 669 O O . GLY A 1 88 ? -28.215 10.410 -24.980 1.00 54.25 88 GLY A O 1
ATOM 670 N N . TRP A 1 89 ? -29.837 8.917 -25.609 1.00 41.38 89 TRP A N 1
ATOM 671 C CA . TRP A 1 89 ? -29.193 8.043 -26.615 1.00 41.38 89 TRP A CA 1
ATOM 672 C C . TRP A 1 89 ? -28.329 6.884 -26.108 1.00 41.38 89 TRP A C 1
ATOM 674 O O . TRP A 1 89 ? -27.325 7.117 -25.406 1.00 41.38 89 TRP A O 1
#

Organism: Escherichia coli (NCBI:txid562)

Sequence (89 aa):
MGLKLPTLRQRLFRCVSVRENDDGTYAVTAVQHVPEKEAIVDNGAHFDGDQSGTVNGVTPPAVQHLTAEVTADSGEYQVLARWGHTEGW